Protein AF-A0A3N5VZ25-F1 (afdb_monomer)

pLDDT: mean 94.87, std 3.57, range [78.06, 97.94]

Foldseek 3Di:
DKEFEAQVAQWKWKWKAWDDVVVVRTPDIDIDRDGIDDDDDDAPTKMKMWIWDDDPNDIDIFIDIDHWYKDWDDDPVDIDIDIDDTYHYRYDD

Nearest PDB structures (foldseek):
  8iyk-assembly1_J  TM=6.022E-01  e=1.235E+00  Escherichia phage Lambda
  7sbs-assembly1_B  TM=3.030E-01  e=3.999E+00  Severe acute respiratory syndrome coronavirus 2

Solvent-accessible surface area (backbone atoms only — not comparable to full-atom values): 5370 Å² total; per-residue (Å²): 60,42,42,32,47,46,75,92,48,69,66,30,45,35,38,35,21,48,42,57,67,90,72,67,40,74,72,46,75,51,68,46,67,59,51,68,47,79,48,94,68,78,70,71,38,44,33,20,37,41,34,43,47,75,57,99,89,49,76,48,77,36,76,46,60,37,50,19,39,68,50,74,48,82,53,100,91,48,75,50,78,47,74,47,71,19,68,33,76,49,47,80,134

Mean predicted aligned error: 3.58 Å

Radius of gyration: 15.73 Å; Cα contacts (8 Å, |Δi|>4): 207; chains: 1; bounding box: 46×22×44 Å

Structure (mmCIF, N/CA/C/O backbone):
data_AF-A0A3N5VZ25-F1
#
_entry.id   AF-A0A3N5VZ25-F1
#
loop_
_atom_site.group_PDB
_atom_site.id
_atom_site.type_symbol
_atom_site.label_atom_id
_atom_site.label_alt_id
_atom_site.label_comp_id
_atom_site.label_asym_id
_atom_site.label_entity_id
_atom_site.label_seq_id
_atom_site.pdbx_PDB_ins_code
_atom_site.Cartn_x
_atom_site.Cartn_y
_atom_site.Cartn_z
_atom_site.occupancy
_atom_site.B_iso_or_equiv
_atom_site.auth_seq_id
_atom_site.auth_comp_id
_atom_site.auth_asym_id
_atom_site.auth_atom_id
_atom_site.pdbx_PDB_model_num
ATOM 1 N N . MET A 1 1 ? 4.109 0.793 -3.402 1.00 96.25 1 MET A N 1
ATOM 2 C CA . MET A 1 1 ? 2.932 1.593 -3.005 1.00 96.25 1 MET A CA 1
ATOM 3 C C . MET A 1 1 ? 3.039 1.981 -1.540 1.00 96.25 1 MET A C 1
ATOM 5 O O . MET A 1 1 ? 3.399 1.137 -0.727 1.00 96.25 1 MET A O 1
ATOM 9 N N . ARG A 1 2 ? 2.724 3.233 -1.207 1.00 97.69 2 ARG A N 1
ATOM 10 C CA . ARG A 1 2 ? 2.606 3.728 0.168 1.00 97.69 2 ARG A CA 1
ATOM 11 C C . ARG A 1 2 ? 1.132 3.800 0.557 1.00 97.69 2 ARG A C 1
ATOM 13 O O . ARG A 1 2 ? 0.403 4.596 -0.021 1.00 97.69 2 ARG A O 1
ATOM 20 N N . CYS A 1 3 ? 0.717 2.997 1.530 1.00 96.69 3 CYS A N 1
ATOM 21 C CA . CYS A 1 3 ? -0.636 3.008 2.082 1.00 96.69 3 CYS A CA 1
ATOM 22 C C . CYS A 1 3 ? -0.630 3.718 3.438 1.00 96.69 3 CYS A C 1
ATOM 24 O O . CYS A 1 3 ? 0.222 3.417 4.275 1.00 96.69 3 CYS A O 1
ATOM 26 N N . THR A 1 4 ? -1.550 4.658 3.646 1.00 97.50 4 THR A N 1
ATOM 27 C CA . THR A 1 4 ? -1.733 5.365 4.923 1.00 97.50 4 THR A CA 1
ATOM 28 C C . THR A 1 4 ? -3.113 5.053 5.489 1.00 97.50 4 THR A C 1
ATOM 30 O O . THR A 1 4 ? -4.099 5.200 4.772 1.00 97.50 4 THR A O 1
ATOM 33 N N . ILE A 1 5 ? -3.194 4.652 6.758 1.00 96.19 5 ILE A N 1
ATOM 34 C CA . ILE A 1 5 ? -4.454 4.334 7.452 1.00 96.19 5 ILE A CA 1
ATOM 35 C C . ILE A 1 5 ? -4.701 5.276 8.634 1.00 96.19 5 ILE A C 1
ATOM 37 O O . ILE A 1 5 ? -3.806 6.009 9.066 1.00 96.19 5 ILE A O 1
ATOM 41 N N . ASP A 1 6 ? -5.931 5.269 9.145 1.00 93.75 6 ASP A N 1
ATOM 42 C CA . ASP A 1 6 ? -6.298 6.018 10.345 1.00 93.75 6 ASP A CA 1
ATOM 43 C C . ASP A 1 6 ? -5.703 5.385 11.611 1.00 93.75 6 ASP A C 1
ATOM 45 O O . ASP A 1 6 ? -5.769 4.174 11.803 1.00 93.75 6 ASP A O 1
ATOM 49 N N . THR A 1 7 ? -5.130 6.210 12.487 1.00 91.56 7 THR A N 1
ATOM 50 C CA . THR A 1 7 ? -4.465 5.761 13.718 1.00 91.56 7 THR A CA 1
ATOM 51 C C . THR A 1 7 ? -5.424 5.482 14.869 1.00 91.56 7 THR A C 1
ATOM 53 O O . THR A 1 7 ? -5.008 4.917 15.878 1.00 91.56 7 THR A O 1
ATOM 56 N N . GLU A 1 8 ? -6.687 5.902 14.759 1.00 92.25 8 GLU A N 1
ATOM 57 C CA . GLU A 1 8 ? -7.709 5.616 15.774 1.00 92.25 8 GLU A CA 1
ATOM 58 C C . GLU A 1 8 ? -8.135 4.139 15.783 1.00 92.25 8 GLU A C 1
ATOM 60 O O . GLU A 1 8 ? -8.726 3.670 16.759 1.00 92.25 8 GLU A O 1
ATOM 65 N N . TYR A 1 9 ? -7.793 3.394 14.727 1.00 91.44 9 TYR A N 1
ATOM 66 C CA . TYR A 1 9 ? -8.111 1.981 14.569 1.00 91.44 9 TYR A CA 1
ATOM 67 C C . TYR A 1 9 ? -6.824 1.154 14.667 1.00 91.44 9 TYR A C 1
ATOM 69 O O . TYR A 1 9 ? -5.932 1.319 13.838 1.00 91.44 9 TYR A O 1
ATOM 77 N N . PRO A 1 10 ?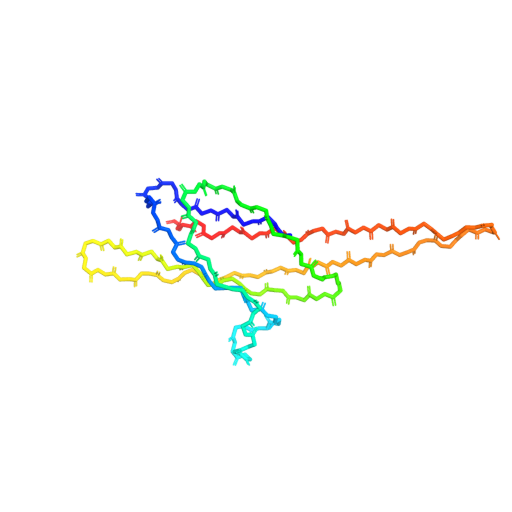 -6.700 0.277 15.680 1.00 87.44 10 PRO A N 1
ATOM 78 C CA . PRO A 1 10 ? -5.457 -0.449 15.938 1.00 87.44 10 PRO A CA 1
ATOM 79 C C . PRO A 1 10 ? -5.155 -1.521 14.887 1.00 87.44 10 PRO A C 1
ATOM 81 O O . PRO A 1 10 ? -3.996 -1.862 14.696 1.00 87.44 10 PRO A O 1
ATOM 84 N N . GLU A 1 11 ? -6.185 -2.049 14.228 1.00 93.38 11 GLU A N 1
ATOM 85 C CA . GLU A 1 11 ? -6.081 -3.094 13.213 1.00 93.38 11 GLU A CA 1
ATOM 86 C C . GLU A 1 11 ? -7.040 -2.752 12.073 1.00 93.38 11 GLU A C 1
ATOM 88 O O . GLU A 1 11 ? -8.251 -2.630 12.282 1.00 93.38 11 GLU A O 1
ATOM 93 N N . VAL A 1 12 ? -6.502 -2.584 10.867 1.00 96.69 12 VAL A N 1
ATOM 94 C CA . VAL A 1 12 ? -7.276 -2.237 9.671 1.00 96.69 12 VAL A CA 1
ATOM 95 C C . VAL A 1 12 ? -7.018 -3.293 8.601 1.00 96.69 12 VAL A C 1
ATOM 97 O O . VAL A 1 12 ? -5.961 -3.276 7.962 1.00 96.69 12 VAL A O 1
ATOM 100 N N . PRO A 1 13 ? -7.955 -4.231 8.381 1.00 97.50 13 PRO A N 1
ATOM 101 C CA . PRO A 1 13 ? -7.885 -5.136 7.247 1.00 97.50 13 PRO A CA 1
ATOM 102 C C . PRO A 1 13 ? -7.900 -4.343 5.943 1.00 97.50 13 PRO A C 1
ATOM 104 O O . PRO A 1 13 ? -8.776 -3.499 5.727 1.00 97.50 13 PRO A O 1
ATOM 107 N N . ILE A 1 14 ? -6.950 -4.637 5.061 1.00 97.50 14 ILE A N 1
ATOM 108 C CA . ILE A 1 14 ? -6.906 -4.080 3.716 1.00 97.50 14 ILE A CA 1
ATOM 109 C C . ILE A 1 14 ? -6.898 -5.188 2.666 1.00 97.50 14 ILE A C 1
ATOM 111 O O . ILE A 1 14 ? -6.363 -6.278 2.868 1.00 97.50 14 ILE A O 1
ATOM 115 N N . THR A 1 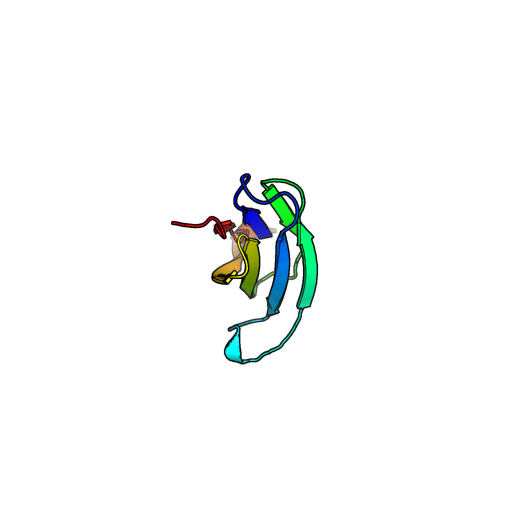15 ? -7.477 -4.899 1.507 1.00 97.94 15 THR A N 1
ATOM 116 C CA . THR A 1 15 ? -7.312 -5.710 0.297 1.00 97.94 15 THR A CA 1
ATOM 117 C C . THR A 1 15 ? -6.824 -4.819 -0.831 1.00 97.94 15 THR A C 1
ATOM 119 O O . THR A 1 15 ? -7.420 -3.775 -1.094 1.00 97.94 15 THR A O 1
ATOM 122 N N . ILE A 1 16 ? -5.731 -5.229 -1.468 1.00 97.81 16 ILE A N 1
ATOM 123 C CA . ILE A 1 16 ? -5.143 -4.583 -2.637 1.00 97.81 16 ILE A CA 1
ATOM 124 C C . ILE A 1 16 ? -5.574 -5.375 -3.871 1.00 97.81 16 ILE A C 1
ATOM 126 O O . ILE A 1 16 ? -5.385 -6.593 -3.925 1.00 97.81 16 ILE A O 1
ATOM 130 N N . TYR A 1 17 ? -6.113 -4.677 -4.860 1.00 97.94 17 TYR A N 1
ATOM 131 C CA . TYR A 1 17 ? -6.548 -5.207 -6.146 1.00 97.94 17 TYR A CA 1
ATOM 132 C C . TYR A 1 17 ? -5.650 -4.657 -7.250 1.00 97.94 17 TYR A C 1
ATOM 134 O O . TYR A 1 17 ? -5.183 -3.520 -7.153 1.00 97.94 17 TYR A O 1
ATOM 142 N N . VAL A 1 18 ? -5.422 -5.455 -8.290 1.00 96.94 18 VAL A N 1
ATOM 143 C CA . VAL A 1 18 ? -4.932 -4.943 -9.576 1.00 96.94 18 VAL A CA 1
ATOM 144 C C . VAL A 1 18 ? -6.121 -4.317 -10.304 1.00 96.94 18 VAL A C 1
ATOM 146 O O . VAL A 1 18 ? -7.200 -4.902 -10.308 1.00 96.94 18 VAL A O 1
ATOM 149 N N . GLY A 1 19 ? -5.931 -3.136 -10.887 1.00 94.81 19 GLY A N 1
ATOM 150 C CA . GLY A 1 19 ? -6.981 -2.405 -11.586 1.00 94.81 19 GLY A CA 1
ATOM 151 C C 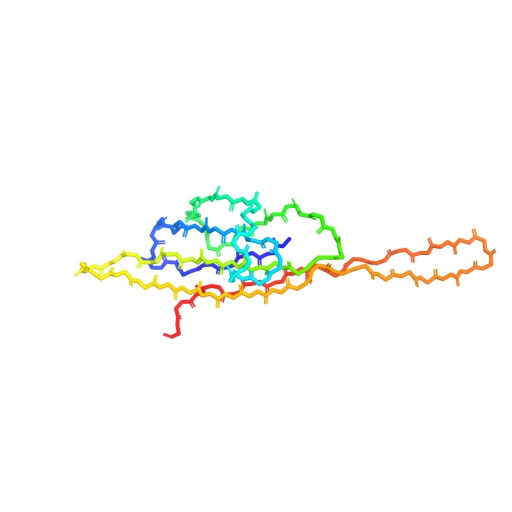. GLY A 1 19 ? -8.038 -1.810 -10.656 1.00 94.81 19 GLY A C 1
ATOM 152 O O . GLY A 1 19 ? -7.780 -1.466 -9.492 1.00 94.81 19 GLY A O 1
ATOM 153 N N . ASP A 1 20 ? -9.236 -1.639 -11.204 1.00 90.94 20 ASP A N 1
ATOM 154 C CA . ASP A 1 20 ? -10.402 -1.170 -10.466 1.00 90.94 20 ASP A CA 1
ATOM 155 C C . ASP A 1 20 ? -10.913 -2.249 -9.503 1.00 90.94 20 ASP A C 1
ATOM 157 O O . ASP A 1 20 ? -10.921 -3.442 -9.800 1.00 90.94 20 ASP A O 1
ATOM 161 N N . PHE A 1 21 ? -11.416 -1.821 -8.345 1.00 87.94 21 PHE A N 1
ATOM 162 C CA . PHE A 1 21 ? -12.012 -2.716 -7.345 1.00 87.94 21 PHE A CA 1
ATOM 163 C C . PHE A 1 21 ? -13.114 -3.630 -7.912 1.00 87.94 21 PHE A C 1
ATOM 165 O O . PHE A 1 21 ? -13.267 -4.760 -7.458 1.00 87.94 21 PHE A O 1
ATOM 172 N N . GLU A 1 22 ? -13.879 -3.156 -8.899 1.00 89.00 22 GLU A N 1
ATOM 173 C CA . GLU A 1 22 ? -14.986 -3.911 -9.503 1.00 89.00 22 GLU A CA 1
ATOM 174 C C . GLU A 1 22 ? -14.524 -5.126 -10.321 1.00 89.00 22 GLU A C 1
ATOM 176 O O . GLU A 1 22 ? -15.321 -6.032 -10.568 1.00 89.00 22 GLU A O 1
ATOM 181 N N . GLU A 1 23 ? -13.252 -5.167 -10.726 1.00 89.12 23 GLU A N 1
ATOM 182 C CA . GLU A 1 23 ? -12.676 -6.293 -11.466 1.00 89.12 23 GLU A CA 1
ATOM 183 C C . GLU A 1 23 ? -12.353 -7.489 -10.554 1.00 89.12 23 GLU A C 1
ATOM 185 O O . GLU A 1 23 ? -12.141 -8.597 -11.048 1.00 89.12 23 GLU A O 1
ATOM 190 N N . ASP A 1 24 ? -12.352 -7.281 -9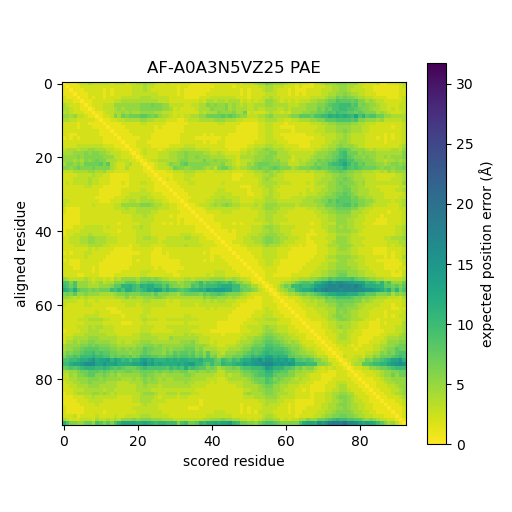.229 1.00 90.56 24 ASP A N 1
ATOM 191 C CA . ASP A 1 24 ? -12.147 -8.301 -8.187 1.00 90.56 24 ASP A CA 1
ATOM 192 C C . ASP A 1 24 ? -10.834 -9.102 -8.340 1.00 90.56 24 ASP A C 1
ATOM 194 O O . ASP A 1 24 ? -10.693 -10.241 -7.886 1.00 90.56 24 ASP A O 1
ATOM 198 N N . GLN A 1 25 ? -9.821 -8.500 -8.972 1.00 96.25 25 GLN A N 1
ATOM 199 C CA . GLN A 1 25 ? -8.503 -9.109 -9.129 1.00 96.25 25 GLN A CA 1
ATOM 200 C C . GLN A 1 25 ? -7.639 -8.858 -7.887 1.00 96.25 25 GLN A C 1
ATOM 202 O O . GLN A 1 25 ? -6.783 -7.973 -7.855 1.00 96.25 25 GLN A O 1
ATOM 207 N N . VAL A 1 26 ? -7.857 -9.656 -6.841 1.00 96.75 26 VAL A N 1
ATOM 208 C CA . VAL A 1 26 ? -7.101 -9.556 -5.584 1.00 96.75 26 VAL A CA 1
ATOM 209 C C . VAL A 1 26 ? -5.612 -9.843 -5.810 1.00 96.75 26 VAL A C 1
ATOM 211 O O . VAL A 1 26 ? -5.226 -10.941 -6.210 1.00 96.75 26 VAL A O 1
ATOM 214 N N . MET A 1 27 ? -4.772 -8.860 -5.487 1.00 96.69 27 MET A N 1
ATOM 215 C CA . MET A 1 27 ? -3.313 -8.977 -5.474 1.00 96.69 27 MET A CA 1
ATOM 216 C C . MET A 1 27 ? -2.810 -9.438 -4.106 1.00 96.69 27 MET A C 1
ATOM 218 O O . MET A 1 27 ? -1.954 -10.318 -4.008 1.00 96.69 27 MET A O 1
ATOM 222 N N . LEU A 1 28 ? -3.316 -8.814 -3.040 1.00 96.69 28 LEU A N 1
ATOM 223 C CA . LEU A 1 28 ? -2.828 -9.028 -1.683 1.00 96.69 28 LEU A CA 1
ATOM 224 C C . LEU A 1 28 ? -3.907 -8.696 -0.652 1.00 96.69 28 LEU A C 1
ATOM 226 O O . LEU A 1 28 ? -4.689 -7.765 -0.827 1.00 96.69 28 LEU A O 1
ATOM 230 N N . GLN A 1 29 ? -3.908 -9.439 0.449 1.00 97.81 29 GLN A N 1
ATOM 231 C CA . GLN A 1 29 ? -4.705 -9.146 1.635 1.00 97.81 29 GLN A CA 1
ATOM 232 C C . GLN A 1 29 ? -3.778 -9.027 2.837 1.00 97.81 29 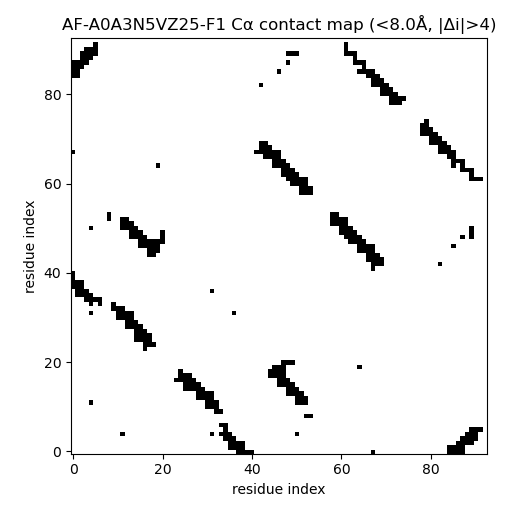GLN A C 1
ATOM 234 O O . GLN A 1 29 ? -2.849 -9.823 2.978 1.00 97.81 29 GLN A O 1
ATOM 239 N N . ASP A 1 30 ? -4.031 -8.032 3.680 1.00 97.31 30 ASP A N 1
ATOM 240 C CA . ASP A 1 30 ? -3.210 -7.734 4.851 1.00 97.31 30 ASP A CA 1
ATOM 241 C C . ASP A 1 30 ? -4.061 -7.151 5.981 1.00 97.31 30 ASP A C 1
ATOM 243 O O . ASP A 1 30 ? -5.203 -6.741 5.772 1.00 97.31 30 ASP A O 1
ATOM 247 N N . THR A 1 31 ? -3.509 -7.102 7.187 1.00 96.62 31 THR A N 1
ATOM 248 C CA . THR A 1 31 ? -4.066 -6.344 8.311 1.00 96.62 31 THR A CA 1
ATOM 249 C C . THR A 1 31 ? -3.011 -5.368 8.796 1.00 96.62 31 THR A C 1
ATOM 251 O O . THR A 1 31 ? -1.972 -5.762 9.316 1.00 96.62 31 THR A O 1
ATOM 254 N N . VAL A 1 32 ? -3.267 -4.078 8.585 1.00 96.00 32 VAL A N 1
ATOM 255 C CA . VAL A 1 32 ? -2.314 -3.019 8.900 1.00 96.00 32 VAL A CA 1
ATOM 256 C C . VAL A 1 32 ? -2.530 -2.537 10.331 1.00 96.00 32 VAL A C 1
ATOM 258 O O . VAL A 1 32 ? -3.631 -2.131 10.693 1.00 96.00 32 VAL A O 1
ATOM 261 N N . GLU A 1 33 ? -1.457 -2.547 11.120 1.00 94.44 33 GLU A N 1
ATOM 262 C CA . GLU A 1 33 ? -1.450 -2.112 12.528 1.00 94.44 33 GLU A CA 1
ATOM 263 C C . GLU A 1 33 ? -0.681 -0.796 12.748 1.00 94.44 33 GLU A C 1
ATOM 265 O O . GLU A 1 33 ? -0.639 -0.246 13.849 1.00 94.44 33 GLU A O 1
ATOM 270 N N . ILE A 1 34 ? -0.013 -0.296 11.703 1.00 95.00 34 ILE A N 1
ATOM 271 C CA . ILE A 1 34 ? 0.815 0.911 11.753 1.00 95.00 34 ILE A CA 1
ATOM 272 C C . ILE A 1 34 ? 0.318 1.959 10.752 1.00 95.00 34 ILE A C 1
ATOM 274 O O . ILE A 1 34 ? -0.205 1.604 9.702 1.00 95.00 34 ILE A O 1
ATOM 278 N N . PRO A 1 35 ? 0.524 3.263 11.004 1.00 94.69 35 PRO A N 1
ATOM 279 C CA . PRO A 1 35 ? -0.115 4.314 10.208 1.00 94.69 35 PRO A CA 1
ATOM 280 C C . PRO A 1 35 ? 0.290 4.332 8.730 1.00 94.69 35 PRO A C 1
ATOM 282 O O . PRO A 1 35 ? -0.452 4.848 7.900 1.00 94.69 35 PRO A O 1
ATOM 285 N N . ILE A 1 36 ? 1.492 3.842 8.409 1.00 96.69 36 ILE A N 1
ATOM 286 C CA . ILE A 1 36 ? 2.047 3.835 7.055 1.00 96.69 36 ILE A CA 1
ATOM 287 C C . ILE A 1 36 ? 2.687 2.475 6.793 1.00 96.69 36 ILE A C 1
ATOM 289 O O . ILE A 1 36 ? 3.626 2.098 7.496 1.00 96.69 36 ILE A O 1
ATOM 293 N N . THR A 1 37 ? 2.256 1.816 5.719 1.00 97.31 37 THR A N 1
ATOM 294 C CA . THR A 1 37 ? 2.840 0.560 5.232 1.00 97.31 37 THR A CA 1
ATOM 295 C C . THR A 1 37 ? 3.288 0.711 3.784 1.00 97.31 37 THR A C 1
ATOM 297 O O . THR A 1 37 ? 2.647 1.392 2.977 1.00 97.31 37 THR A O 1
ATOM 300 N N . LEU A 1 38 ? 4.423 0.094 3.455 1.00 97.38 38 LEU A N 1
ATOM 301 C CA . LEU A 1 38 ? 4.978 0.065 2.107 1.00 97.38 38 LEU A CA 1
ATOM 302 C C . LEU A 1 38 ? 4.829 -1.340 1.525 1.00 97.38 38 LEU A C 1
ATOM 304 O O . LEU A 1 38 ? 5.208 -2.315 2.166 1.00 97.38 38 LEU A O 1
ATOM 308 N N . TYR A 1 39 ? 4.317 -1.415 0.301 1.00 96.88 39 TYR A N 1
ATOM 309 C CA . TYR A 1 39 ? 4.181 -2.654 -0.460 1.00 96.88 39 TYR A CA 1
ATOM 310 C C . TYR A 1 39 ? 5.021 -2.589 -1.732 1.00 96.88 39 TYR A C 1
ATOM 312 O O . TYR A 1 39 ? 4.907 -1.626 -2.499 1.00 96.88 39 TYR A O 1
ATOM 320 N N . ASP A 1 40 ? 5.814 -3.626 -1.979 1.00 96.38 40 ASP A N 1
ATOM 321 C CA . ASP A 1 40 ? 6.519 -3.821 -3.243 1.00 96.38 40 ASP A CA 1
ATOM 322 C C . ASP A 1 40 ? 5.580 -4.527 -4.223 1.00 96.38 40 ASP A C 1
ATOM 324 O O . ASP A 1 40 ? 5.229 -5.691 -4.040 1.00 96.38 40 ASP A O 1
ATOM 328 N N . LEU A 1 41 ? 5.136 -3.797 -5.244 1.00 95.88 41 LEU A N 1
ATOM 329 C CA . LEU A 1 41 ? 4.173 -4.264 -6.239 1.00 95.88 41 LEU A CA 1
ATOM 330 C C . LEU A 1 41 ? 4.745 -4.060 -7.651 1.00 95.88 41 LEU A C 1
ATOM 332 O O . LEU A 1 41 ? 5.585 -3.170 -7.829 1.00 95.88 41 LEU A O 1
ATOM 336 N N . PRO A 1 42 ? 4.309 -4.856 -8.645 1.00 96.06 42 PRO A N 1
ATOM 337 C CA . PRO A 1 42 ? 4.652 -4.633 -10.046 1.00 96.06 42 PRO A CA 1
ATOM 338 C C . PRO A 1 42 ? 4.385 -3.192 -10.505 1.00 96.06 42 PRO A C 1
ATOM 340 O O . PRO A 1 42 ? 3.446 -2.538 -10.050 1.00 96.06 42 PRO A O 1
ATOM 343 N N . VAL A 1 43 ? 5.240 -2.706 -11.399 1.00 96.00 43 VAL A N 1
ATOM 344 C CA . VAL A 1 43 ? 5.121 -1.384 -12.026 1.00 96.00 43 VAL A CA 1
ATOM 345 C C . VAL A 1 43 ? 4.230 -1.443 -13.269 1.00 96.00 43 VAL A C 1
ATOM 347 O O . VAL A 1 43 ? 3.997 -2.528 -13.792 1.00 96.00 43 VAL A O 1
ATOM 350 N N . ASP A 1 44 ? 3.814 -0.272 -13.751 1.00 95.69 44 ASP A N 1
ATOM 351 C CA . ASP A 1 44 ? 2.935 -0.061 -14.911 1.00 95.69 44 ASP A CA 1
ATOM 352 C C . ASP A 1 44 ? 1.533 -0.655 -14.720 1.00 95.69 44 ASP A C 1
ATOM 354 O O . ASP A 1 44 ? 0.917 -1.166 -15.651 1.00 95.69 44 ASP A O 1
ATOM 358 N N . GLU A 1 45 ? 1.038 -0.561 -13.484 1.00 96.31 45 GLU A N 1
ATOM 359 C CA . GLU A 1 45 ? -0.254 -1.091 -13.054 1.00 96.31 45 GLU A CA 1
ATOM 360 C C . GLU A 1 45 ? -0.973 -0.078 -12.147 1.00 96.31 45 GLU A C 1
ATOM 362 O O . GLU A 1 45 ? -0.357 0.600 -11.308 1.00 96.31 45 GLU A O 1
ATOM 367 N N . TYR A 1 46 ? -2.298 -0.002 -12.295 1.00 97.12 46 TYR A N 1
ATOM 368 C CA . TYR A 1 46 ? -3.173 0.693 -11.351 1.00 97.12 46 TYR A CA 1
ATOM 369 C C . TYR A 1 46 ? -3.527 -0.245 -10.199 1.00 97.12 46 TYR A C 1
ATOM 371 O O . TYR A 1 46 ? -3.807 -1.420 -10.426 1.00 97.12 46 TYR A O 1
ATOM 379 N N . TYR A 1 47 ? -3.539 0.264 -8.969 1.00 97.75 47 TYR A N 1
ATOM 380 C CA . TYR A 1 47 ? -3.935 -0.513 -7.799 1.00 97.75 47 TYR A CA 1
ATOM 381 C C . TYR A 1 47 ? -5.059 0.173 -7.045 1.00 97.75 47 TYR A C 1
ATOM 383 O O . TYR A 1 47 ? -4.960 1.356 -6.715 1.00 97.75 47 TYR A O 1
ATOM 391 N N . SER A 1 48 ? -6.078 -0.604 -6.691 1.00 97.94 48 SER A N 1
ATOM 392 C CA . SER A 1 48 ? -7.130 -0.198 -5.760 1.00 97.94 48 SER A CA 1
ATOM 393 C C . SER A 1 48 ? -6.892 -0.822 -4.387 1.00 97.94 48 SER A C 1
ATOM 395 O O . SER A 1 48 ? -6.483 -1.973 -4.274 1.00 97.94 48 SER A O 1
ATOM 397 N N . VAL A 1 49 ? -7.183 -0.087 -3.321 1.00 97.88 49 VAL A N 1
ATOM 398 C CA . VAL A 1 49 ? -7.079 -0.525 -1.929 1.00 97.88 49 VAL A CA 1
ATOM 399 C C . VAL A 1 49 ? -8.415 -0.293 -1.246 1.00 97.88 49 VAL A C 1
ATOM 401 O O . VAL A 1 49 ? -8.895 0.841 -1.170 1.00 97.88 49 VAL A O 1
ATOM 404 N N . ALA A 1 50 ? -8.995 -1.368 -0.722 1.00 97.56 50 ALA A N 1
ATOM 405 C CA . ALA A 1 50 ? -10.148 -1.319 0.164 1.00 97.56 50 ALA A CA 1
ATOM 406 C C . ALA A 1 50 ? -9.675 -1.506 1.608 1.00 97.56 50 ALA A C 1
ATOM 408 O O . ALA A 1 50 ? -9.145 -2.565 1.937 1.00 97.56 50 ALA A O 1
ATOM 409 N N . ALA A 1 51 ? -9.871 -0.496 2.454 1.00 97.12 51 ALA A N 1
ATOM 410 C CA . ALA A 1 51 ? -9.590 -0.548 3.887 1.00 97.12 51 ALA A CA 1
ATOM 411 C C . ALA A 1 51 ? -10.894 -0.652 4.686 1.00 97.12 51 ALA A C 1
ATOM 413 O O . ALA A 1 51 ? -11.838 0.105 4.437 1.00 97.12 51 ALA A O 1
ATOM 414 N N . LEU A 1 52 ? -10.944 -1.587 5.633 1.00 96.88 52 LEU A N 1
ATOM 415 C CA . LEU A 1 52 ? -12.114 -1.871 6.459 1.00 96.88 52 LEU A CA 1
ATOM 416 C C . LEU A 1 52 ? -11.902 -1.345 7.878 1.00 96.88 52 LEU A C 1
ATOM 418 O O . LEU A 1 52 ? -11.035 -1.820 8.603 1.00 96.88 52 LEU A O 1
ATOM 422 N N . TYR A 1 53 ? -12.737 -0.398 8.289 1.00 95.88 53 TYR A N 1
ATOM 423 C CA . TYR A 1 53 ? -12.726 0.170 9.632 1.00 95.88 53 T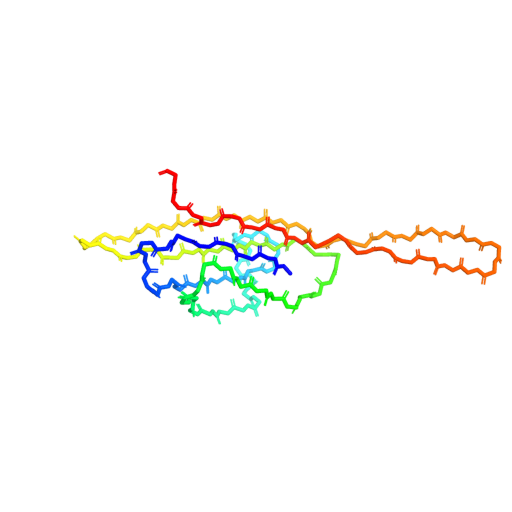YR A CA 1
ATOM 424 C C . TYR A 1 53 ? -13.946 -0.314 10.405 1.00 95.88 53 TYR A C 1
ATOM 426 O O . TYR A 1 53 ? -15.083 -0.047 10.013 1.00 95.88 53 TYR A O 1
ATOM 434 N N . THR A 1 54 ? -13.722 -1.024 11.508 1.00 91.38 54 THR A N 1
ATOM 435 C CA . THR A 1 54 ? -14.794 -1.555 12.359 1.00 91.38 54 THR A CA 1
ATOM 436 C C . THR A 1 54 ? -14.791 -0.872 13.719 1.00 91.38 54 THR A C 1
ATOM 438 O O . THR A 1 54 ? -13.773 -0.875 14.408 1.00 91.38 54 THR A O 1
ATOM 441 N N . GLY A 1 55 ? -15.933 -0.329 14.139 1.00 86.88 55 GLY A N 1
ATOM 442 C CA . GLY A 1 55 ? -16.074 0.337 15.434 1.00 86.88 55 GLY A CA 1
ATOM 443 C C . GLY A 1 55 ? -17.538 0.574 15.792 1.00 86.88 55 GLY A C 1
ATOM 444 O O . GLY A 1 55 ? -18.363 0.831 14.924 1.00 86.88 55 GLY A O 1
ATOM 445 N N . GLY A 1 56 ? -17.896 0.437 17.072 1.00 80.75 56 GLY A N 1
ATOM 446 C CA . GLY A 1 56 ? -19.253 0.752 17.549 1.00 80.75 56 GLY A CA 1
ATOM 447 C C . GLY A 1 56 ? -20.392 -0.122 16.995 1.00 80.75 56 GLY A C 1
ATOM 448 O O . GLY A 1 56 ? -21.550 0.188 17.248 1.00 80.75 56 GLY A O 1
ATOM 449 N N . GLY A 1 57 ? -20.080 -1.216 16.290 1.00 85.12 57 GLY A N 1
ATOM 450 C CA . GLY A 1 57 ? -21.057 -2.089 15.627 1.00 85.12 57 GLY A CA 1
ATOM 451 C C . GLY A 1 57 ? -21.237 -1.818 14.129 1.00 85.12 57 GLY A C 1
ATOM 452 O O . GLY A 1 57 ? -21.875 -2.625 13.458 1.00 85.12 57 GLY A O 1
ATOM 453 N N . ASP A 1 58 ? -20.629 -0.752 13.605 1.00 90.19 58 ASP A N 1
ATOM 454 C CA . ASP A 1 58 ? -20.645 -0.399 12.187 1.00 90.19 58 ASP A CA 1
ATOM 455 C C . ASP A 1 58 ? -19.327 -0.784 11.497 1.00 90.19 58 ASP A C 1
ATOM 457 O O . ASP A 1 58 ? -18.279 -0.962 12.129 1.00 90.19 58 ASP A O 1
ATOM 461 N N . THR A 1 59 ? -19.384 -0.937 10.173 1.00 92.12 59 THR A N 1
ATOM 462 C CA . THR A 1 59 ? -18.214 -1.149 9.311 1.00 92.12 59 THR A CA 1
ATOM 463 C C . THR A 1 59 ? -18.200 -0.090 8.220 1.00 92.12 59 THR A C 1
ATOM 465 O O . THR A 1 59 ? -19.170 0.050 7.475 1.00 92.12 59 THR A O 1
ATOM 468 N N . LEU A 1 60 ? -17.097 0.644 8.120 1.00 94.06 60 LEU A N 1
ATOM 469 C CA . LEU A 1 60 ? -16.844 1.621 7.070 1.00 94.06 60 LEU A CA 1
ATOM 470 C C . LEU A 1 60 ? -15.803 1.062 6.104 1.00 94.06 60 LEU A C 1
ATOM 472 O O . LEU A 1 60 ? -14.835 0.428 6.520 1.00 94.06 60 LEU A O 1
ATOM 476 N N . VAL A 1 61 ? -15.997 1.321 4.813 1.00 94.75 61 VAL A N 1
ATOM 477 C CA . VAL A 1 61 ? -15.059 0.916 3.763 1.00 94.75 61 VAL A CA 1
ATOM 478 C C . VAL A 1 61 ? -14.502 2.165 3.101 1.00 94.75 61 VAL A C 1
ATOM 480 O O . VAL A 1 61 ? -15.263 2.989 2.592 1.00 94.75 61 VAL A O 1
ATOM 483 N N . VAL A 1 62 ? -13.178 2.299 3.086 1.00 96.00 62 VAL A N 1
ATOM 484 C CA . VAL A 1 62 ? -12.488 3.343 2.325 1.00 96.00 62 VAL A CA 1
ATOM 485 C C . VAL A 1 62 ? -11.857 2.705 1.103 1.00 96.00 62 VAL A C 1
ATOM 487 O O . VAL A 1 62 ? -10.955 1.881 1.229 1.00 96.00 62 VAL A O 1
ATOM 490 N N . LEU A 1 63 ? -12.333 3.107 -0.075 1.00 96.69 63 LEU A N 1
ATOM 491 C CA . LEU A 1 63 ? -11.777 2.691 -1.354 1.00 96.69 63 LEU A CA 1
ATOM 492 C C . LEU A 1 63 ? -10.978 3.836 -1.980 1.00 96.69 63 LEU A C 1
ATOM 494 O O . LEU A 1 63 ? -11.480 4.959 -2.124 1.00 96.69 63 LEU A O 1
ATOM 498 N N . ARG A 1 64 ? -9.725 3.558 -2.329 1.00 97.06 64 ARG A N 1
ATOM 499 C CA . ARG A 1 64 ? -8.798 4.493 -2.976 1.00 97.06 64 ARG A CA 1
ATOM 500 C C . ARG A 1 64 ? -7.902 3.733 -3.936 1.00 97.06 64 ARG A C 1
ATOM 502 O O . ARG A 1 64 ? -7.696 2.546 -3.741 1.00 97.06 64 ARG A O 1
ATOM 509 N N . GLY A 1 65 ? -7.327 4.412 -4.914 1.00 96.19 65 GLY A N 1
ATOM 510 C CA . GLY A 1 65 ? -6.361 3.790 -5.803 1.00 96.19 65 GLY A CA 1
ATOM 511 C C . GLY A 1 65 ? -5.429 4.805 -6.433 1.00 96.19 65 GLY A C 1
ATOM 512 O O . GLY A 1 65 ? -5.745 5.997 -6.495 1.00 96.19 65 GLY A O 1
ATOM 513 N N . ASP A 1 66 ? -4.272 4.321 -6.858 1.00 97.69 66 ASP A N 1
ATOM 514 C CA . ASP A 1 66 ? -3.251 5.094 -7.558 1.00 97.69 66 ASP A CA 1
ATOM 515 C C . ASP A 1 66 ? -2.389 4.150 -8.415 1.00 97.69 66 ASP A C 1
ATOM 517 O O . ASP A 1 66 ? -2.385 2.930 -8.235 1.00 97.69 66 ASP A O 1
ATOM 521 N N . GLU A 1 67 ? -1.661 4.721 -9.366 1.00 97.19 67 GLU A N 1
ATOM 522 C CA . GLU A 1 67 ? -0.856 3.996 -10.348 1.00 97.19 67 GLU A CA 1
ATOM 523 C C . GLU A 1 67 ? 0.626 3.991 -9.968 1.00 97.19 67 GLU A C 1
ATOM 525 O O . GLU A 1 67 ? 1.203 5.044 -9.660 1.00 97.19 67 GLU A O 1
ATOM 530 N N . ILE A 1 68 ? 1.265 2.822 -10.064 1.00 96.94 68 ILE A N 1
ATOM 531 C CA . ILE A 1 68 ? 2.726 2.730 -10.110 1.00 96.94 68 ILE A CA 1
ATOM 532 C C . ILE A 1 68 ? 3.132 2.772 -11.577 1.00 96.94 68 ILE A C 1
ATOM 534 O O . ILE A 1 68 ? 2.810 1.847 -12.309 1.00 96.94 68 ILE A O 1
ATOM 538 N N . SER A 1 69 ? 3.869 3.794 -12.001 1.00 96.31 69 SER A N 1
ATOM 539 C CA . SER A 1 69 ? 4.244 3.960 -13.410 1.00 96.31 69 SER A CA 1
ATOM 540 C C . SER A 1 69 ? 5.743 4.113 -13.598 1.00 96.31 69 SER A C 1
ATOM 542 O O . SER A 1 69 ? 6.448 4.690 -12.762 1.00 96.31 69 SER A O 1
ATOM 544 N N . THR A 1 70 ? 6.247 3.596 -14.711 1.00 96.69 70 THR A N 1
ATOM 545 C CA . THR A 1 70 ? 7.619 3.810 -15.151 1.00 96.69 70 THR A CA 1
ATOM 546 C C . THR A 1 70 ? 7.685 4.833 -16.275 1.00 96.69 70 THR A C 1
ATOM 548 O O . THR A 1 70 ? 6.753 5.047 -17.046 1.00 96.69 70 THR A O 1
ATOM 551 N N . SER A 1 71 ? 8.818 5.515 -16.366 1.00 95.94 71 SER A N 1
ATOM 552 C CA . SER A 1 71 ? 9.162 6.313 -17.536 1.00 95.94 71 SER A CA 1
ATOM 553 C C . SER A 1 71 ? 10.636 6.141 -17.853 1.00 95.94 71 SER A C 1
ATOM 555 O O . SER A 1 71 ? 11.468 5.995 -16.954 1.00 95.94 71 SER A O 1
ATOM 557 N N . SER A 1 72 ? 10.965 6.150 -19.140 1.00 96.06 72 SER A N 1
ATOM 558 C CA . SER A 1 72 ? 12.336 6.029 -19.618 1.00 96.06 72 SER A CA 1
ATOM 559 C C . SER A 1 72 ? 12.755 7.264 -20.398 1.00 96.06 72 SER A C 1
ATOM 561 O O . SER A 1 72 ? 11.974 7.819 -21.167 1.00 96.06 72 SER A O 1
ATOM 563 N N . THR A 1 73 ? 14.013 7.662 -20.248 1.00 96.19 73 THR A N 1
ATOM 564 C CA . THR A 1 73 ? 14.664 8.646 -21.118 1.00 96.19 73 THR A CA 1
ATOM 565 C C . THR A 1 73 ? 15.837 7.977 -21.819 1.00 96.19 73 THR A C 1
ATOM 567 O O . THR A 1 73 ? 16.724 7.428 -21.162 1.00 96.19 73 THR A O 1
ATOM 570 N N . GLU A 1 74 ? 15.823 8.005 -23.149 1.00 96.38 74 GLU A N 1
ATOM 571 C CA . GLU A 1 74 ? 16.904 7.480 -23.980 1.00 96.38 74 GLU A CA 1
ATOM 572 C C . GLU A 1 74 ? 17.990 8.541 -24.189 1.00 96.38 74 GLU A C 1
ATOM 574 O O . GLU A 1 74 ? 17.713 9.695 -24.521 1.00 96.38 74 GLU A O 1
ATOM 579 N N . TYR A 1 75 ? 19.236 8.125 -24.000 1.00 93.50 75 TYR A N 1
ATOM 580 C CA . TYR A 1 75 ? 20.460 8.855 -24.303 1.00 93.50 75 TYR A CA 1
ATOM 581 C C . TYR A 1 75 ? 21.267 8.051 -25.328 1.00 93.50 75 TYR A C 1
ATOM 583 O O . TYR A 1 75 ? 21.000 6.870 -25.538 1.00 93.50 75 TYR A O 1
ATOM 591 N N . GLU A 1 76 ? 22.283 8.667 -25.936 1.00 93.19 76 GLU A N 1
ATOM 592 C CA . GLU A 1 76 ? 23.089 8.024 -26.990 1.00 93.19 76 GLU A CA 1
ATOM 593 C C . GLU A 1 76 ? 23.703 6.679 -26.553 1.00 93.19 76 GLU A C 1
ATOM 595 O O . GLU A 1 76 ? 23.741 5.746 -27.350 1.00 93.19 76 GLU A O 1
ATOM 600 N N . ASP A 1 77 ? 24.096 6.553 -25.278 1.00 95.12 77 ASP A N 1
ATOM 601 C CA . ASP A 1 77 ? 24.770 5.362 -24.738 1.00 95.12 77 ASP A CA 1
ATOM 602 C C . ASP A 1 77 ? 23.988 4.647 -23.617 1.00 95.12 77 ASP A C 1
ATOM 604 O O . ASP A 1 77 ? 24.490 3.685 -23.027 1.00 95.12 77 ASP A O 1
ATOM 608 N N . ALA A 1 78 ? 22.790 5.122 -23.253 1.00 93.31 78 ALA A N 1
ATOM 609 C CA . ALA A 1 78 ? 22.069 4.601 -22.088 1.00 93.31 78 ALA A CA 1
ATOM 610 C C . ALA A 1 78 ? 20.561 4.876 -22.112 1.00 93.31 78 ALA A C 1
ATOM 612 O O . ALA A 1 78 ? 20.110 5.912 -22.588 1.00 93.31 78 ALA A O 1
ATOM 613 N N . THR A 1 79 ? 19.788 4.002 -21.466 1.00 95.50 79 THR A N 1
ATOM 614 C CA . THR A 1 79 ? 18.381 4.255 -21.122 1.00 95.50 79 THR A CA 1
ATOM 615 C C . THR A 1 79 ? 18.266 4.442 -19.613 1.00 95.50 79 THR A C 1
ATOM 617 O O . THR A 1 79 ? 18.609 3.542 -18.845 1.00 95.50 79 THR A O 1
ATOM 620 N N . CYS A 1 80 ? 17.792 5.608 -19.175 1.00 95.50 80 CYS A N 1
ATOM 621 C CA . CYS A 1 80 ? 17.541 5.898 -17.765 1.00 95.50 80 CYS A CA 1
ATOM 622 C C . CYS A 1 80 ? 16.069 5.642 -17.438 1.00 95.50 80 CYS A C 1
ATOM 624 O O . CYS A 1 80 ? 15.199 6.198 -18.104 1.00 95.50 80 CYS A O 1
ATOM 626 N N . TRP A 1 81 ? 15.800 4.837 -16.411 1.00 95.19 81 TRP A N 1
ATOM 627 C CA . TRP A 1 81 ? 14.450 4.508 -15.957 1.00 95.19 81 TRP A CA 1
ATOM 628 C C . TRP A 1 81 ? 14.125 5.230 -14.652 1.00 95.19 81 TRP A C 1
ATOM 630 O O . TRP A 1 81 ? 14.946 5.279 -13.737 1.00 95.19 81 TRP A O 1
ATOM 640 N N . SER A 1 82 ? 12.915 5.772 -14.563 1.00 95.56 82 SER A N 1
ATOM 641 C CA . SER A 1 82 ? 12.339 6.365 -13.357 1.00 95.56 82 SER A CA 1
ATOM 642 C C . SER A 1 82 ? 11.044 5.645 -13.009 1.00 95.56 82 SER A C 1
ATOM 644 O O . SER A 1 82 ? 10.268 5.318 -13.903 1.00 95.56 82 SER A O 1
ATOM 646 N N . VAL A 1 83 ? 10.798 5.428 -11.718 1.00 95.88 83 VAL A N 1
ATOM 647 C CA . VAL A 1 83 ? 9.568 4.802 -11.217 1.00 95.88 83 VAL A CA 1
ATOM 648 C C . VAL A 1 83 ? 8.850 5.791 -10.309 1.00 95.88 83 VAL A C 1
ATOM 650 O O . VAL A 1 83 ? 9.432 6.286 -9.342 1.00 95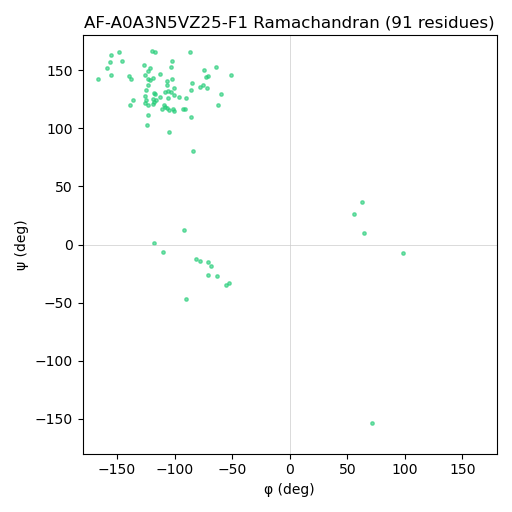.88 83 VAL A O 1
ATOM 653 N N . ARG A 1 84 ? 7.584 6.074 -10.611 1.00 96.12 84 ARG A N 1
ATOM 654 C CA . ARG A 1 84 ? 6.667 6.790 -9.726 1.00 96.12 84 ARG A CA 1
ATOM 655 C C . ARG A 1 84 ? 5.899 5.757 -8.912 1.00 96.12 84 ARG A C 1
ATOM 657 O O . ARG A 1 84 ? 5.165 4.950 -9.469 1.00 96.12 84 ARG A O 1
ATOM 664 N N . GLY A 1 85 ? 6.078 5.769 -7.595 1.00 95.31 85 GLY A N 1
ATOM 665 C CA . GLY A 1 85 ? 5.282 4.934 -6.700 1.00 95.31 85 GLY A CA 1
ATOM 666 C C . GLY A 1 85 ? 3.861 5.475 -6.529 1.00 95.31 85 GLY A C 1
ATOM 667 O O . GLY A 1 85 ? 3.656 6.684 -6.565 1.00 95.31 85 GLY A O 1
ATOM 668 N N . ALA A 1 86 ? 2.920 4.568 -6.284 1.00 96.75 86 ALA A N 1
ATOM 669 C CA . ALA A 1 86 ? 1.553 4.886 -5.888 1.00 96.75 86 ALA A CA 1
ATOM 670 C C . ALA A 1 86 ? 1.489 5.336 -4.417 1.00 96.75 86 ALA A C 1
ATOM 672 O O . ALA A 1 86 ? 2.105 4.692 -3.552 1.00 96.75 86 ALA A O 1
ATOM 673 N N . GLU A 1 87 ? 0.718 6.385 -4.129 1.00 97.44 87 GLU A N 1
ATOM 674 C CA . GLU A 1 87 ? 0.396 6.858 -2.778 1.00 97.44 87 GLU A CA 1
ATOM 675 C C . GLU A 1 87 ? -1.117 6.803 -2.531 1.00 97.44 87 GLU A C 1
ATOM 677 O O . GLU A 1 87 ? -1.907 7.446 -3.217 1.00 97.44 87 GLU A O 1
ATOM 682 N N . VAL A 1 88 ? -1.523 6.047 -1.512 1.00 96.56 88 VAL A N 1
ATOM 683 C CA . VAL A 1 88 ? -2.927 5.792 -1.191 1.00 96.56 88 VAL A CA 1
ATOM 684 C C . VAL A 1 88 ? -3.210 6.222 0.247 1.00 96.56 88 VAL A C 1
ATOM 686 O O . VAL A 1 88 ? -2.602 5.718 1.193 1.00 96.56 88 VAL A O 1
ATOM 689 N N . ASP A 1 89 ? -4.135 7.168 0.408 1.00 97.06 89 ASP A N 1
ATOM 690 C CA . ASP A 1 89 ? -4.575 7.681 1.707 1.00 97.06 89 ASP A CA 1
ATOM 691 C C . ASP A 1 89 ? -5.956 7.127 2.069 1.00 97.06 89 ASP A C 1
ATOM 693 O O . ASP A 1 89 ? -6.991 7.629 1.623 1.00 97.06 89 ASP A O 1
ATOM 697 N N . CYS A 1 90 ?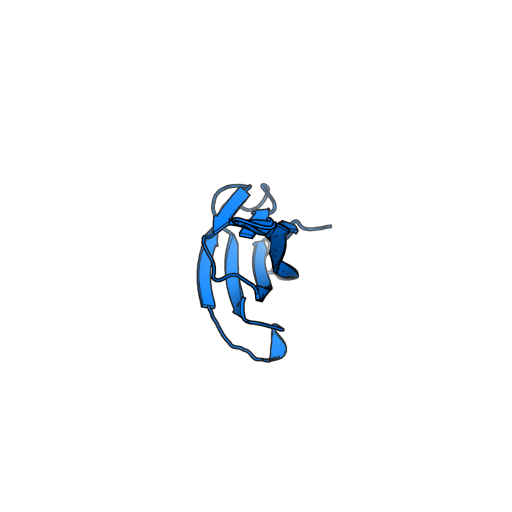 -5.953 6.066 2.869 1.00 95.81 90 CYS A N 1
ATOM 698 C CA . CYS A 1 90 ? -7.138 5.353 3.322 1.00 95.81 90 CYS A CA 1
ATOM 699 C C . CYS A 1 90 ? -7.684 5.876 4.658 1.00 95.81 90 CYS A C 1
ATOM 701 O O . CYS A 1 90 ? -8.522 5.195 5.246 1.00 95.81 90 CYS A O 1
ATOM 703 N N . ARG A 1 91 ? -7.240 7.033 5.167 1.00 95.81 91 ARG A N 1
ATOM 704 C CA . ARG A 1 91 ? -7.782 7.620 6.408 1.00 95.81 91 ARG A CA 1
ATOM 705 C C . ARG A 1 91 ? -9.260 7.995 6.265 1.00 95.81 91 ARG A C 1
ATOM 707 O O . ARG A 1 91 ? -9.735 8.277 5.160 1.00 95.81 91 ARG A O 1
ATOM 714 N N . LEU A 1 92 ? -9.983 8.001 7.385 1.00 91.00 92 LEU A N 1
ATOM 715 C CA . LEU A 1 92 ? -11.363 8.479 7.412 1.00 91.00 92 LEU A CA 1
ATOM 716 C C . LEU A 1 92 ? -11.389 10.022 7.273 1.00 91.00 92 LEU A C 1
ATOM 718 O O . LEU A 1 92 ? -10.457 10.684 7.734 1.00 91.00 92 LEU A O 1
ATOM 722 N N . PRO A 1 93 ? -12.389 10.596 6.573 1.00 78.06 93 PRO A N 1
ATOM 723 C CA . PRO A 1 93 ? -12.528 12.043 6.379 1.00 78.06 93 PRO A CA 1
ATOM 724 C C . PRO A 1 93 ? -13.037 12.799 7.614 1.00 78.06 93 PRO A C 1
ATOM 726 O O . PRO A 1 93 ? -13.780 12.200 8.425 1.00 78.06 93 PRO A O 1
#

Secondary structure (DSSP, 8-state):
-EEE--TT-S-EEEEEEES-GGG--EEEEEEE-SSEEE----SSEEEEEEEEEEETTEEEEE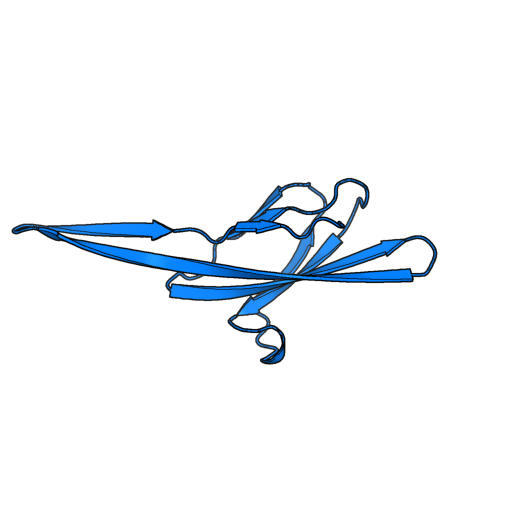EEEEEEEEEEEEETTEEEEEEEPPEEE----

Sequence (93 aa):
MRCTIDTEYPEVPITIYVGDFEEDQVMLQDTVEIPITLYDLPVDEYYSVAALYTGGGDTLVVLRGDEISTSSTEYEDATCWSVRGAEVDCRLP